Protein AF-A0A7Y2MMZ5-F1 (afdb_monomer)

Secondary structure (DSSP, 8-state):
---S-SSSS--TT-GGGSSGGGEETTEE-HHHHHHH-TTTS-----SSPPPEEEEEETT-SS-HHHHHHHHHHHHHHTT--EEEEEESS-SSHHHHHHHHHHHHHHHHHTT-

Solvent-accessible surface area (backbone atoms only — not comparable to full-atom values): 6930 Å² total; per-residue (Å²): 133,80,71,52,65,50,80,83,60,69,61,91,85,38,68,69,62,75,39,68,92,29,33,55,95,88,36,66,30,66,70,55,41,42,69,58,17,65,91,69,46,81,83,81,70,59,96,73,72,71,74,41,82,45,73,48,34,70,60,31,86,79,56,53,67,63,40,48,54,54,47,49,57,54,32,58,77,67,74,50,57,69,48,81,48,76,42,82,46,32,90,44,70,70,40,52,56,54,49,49,58,53,52,56,52,50,60,58,59,78,74,109

Sequence (112 aa):
LSPAAYEPVPPGISSSRKIDVFAKDSIFNDSIWNSFSYTNIPINAPEEIAHLLISTGIDDEYEIITVIDSLKLHLDKNNIDYNVTLVPGGHDWNVWREIFARDLTRAFEIRN

Foldseek 3Di:
DDFLLDPQHFDPPDPLQQDCQQDDPNGGDSVSSNCRYPVNDDPPADPPQQEEEAEFEPAAPRVVVVSVVVVVVVCVVVVHHYDYYYDHDYPDDVRVVVSVVVVVVVSVVVVD

pLDDT: mean 86.39, std 10.1, range [43.75, 95.81]

Mean predicted aligned error: 5.46 Å

Radius of gyration: 15.57 Å; Cα contacts (8 Å, |Δi|>4): 120; chains: 1; bounding box: 37×24×42 Å

Structure (mmCIF, N/CA/C/O backbone):
data_AF-A0A7Y2MMZ5-F1
#
_entry.id   AF-A0A7Y2MMZ5-F1
#
loop_
_atom_site.group_PDB
_atom_site.id
_atom_site.type_symbol
_atom_site.label_atom_id
_atom_site.label_alt_id
_atom_site.label_comp_id
_atom_site.label_asym_id
_atom_site.label_entity_id
_atom_site.label_seq_id
_atom_site.pdbx_PDB_ins_code
_atom_site.Cartn_x
_atom_site.Cartn_y
_atom_site.Cartn_z
_atom_site.occupancy
_atom_site.B_iso_or_equiv
_atom_site.auth_seq_id
_atom_site.auth_comp_id
_atom_site.auth_asym_id
_atom_site.auth_atom_id
_atom_site.pdbx_PDB_model_num
ATOM 1 N N . LEU A 1 1 ? 2.020 -9.987 -5.802 1.00 43.75 1 LEU A N 1
ATOM 2 C CA . LEU A 1 1 ? 1.704 -9.117 -6.957 1.00 43.75 1 LEU A CA 1
ATOM 3 C C . LEU A 1 1 ? 1.202 -7.812 -6.382 1.00 43.75 1 LEU A C 1
ATOM 5 O O . LEU A 1 1 ? 0.189 -7.845 -5.698 1.00 43.75 1 LEU A O 1
ATOM 9 N N . SER A 1 2 ? 1.951 -6.723 -6.551 1.00 52.81 2 SER A N 1
ATOM 10 C CA . SER A 1 2 ? 1.466 -5.418 -6.103 1.00 52.81 2 SER A CA 1
ATOM 11 C C . SER A 1 2 ? 0.444 -4.928 -7.133 1.00 52.81 2 SER A C 1
ATOM 13 O O . SER A 1 2 ? 0.762 -4.986 -8.328 1.00 52.81 2 SER A O 1
ATOM 15 N N . PRO A 1 3 ? -0.770 -4.507 -6.736 1.00 65.38 3 PRO A N 1
ATOM 16 C CA . PRO A 1 3 ? -1.665 -3.802 -7.649 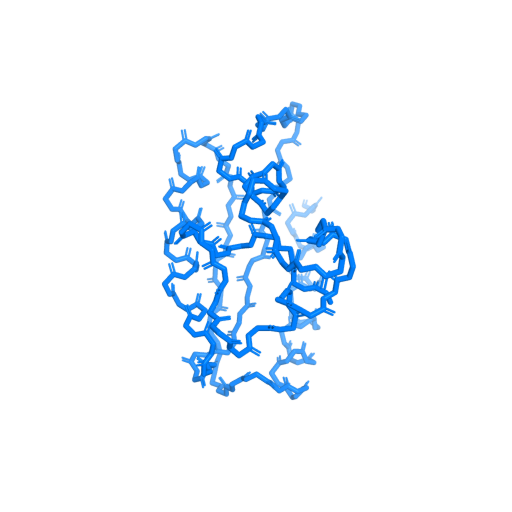1.00 65.38 3 PRO A CA 1
ATOM 17 C C . PRO A 1 3 ? -0.962 -2.559 -8.216 1.00 65.38 3 PRO A C 1
ATOM 19 O O . PRO A 1 3 ? 0.098 -2.156 -7.726 1.00 65.38 3 PRO A O 1
ATOM 22 N N . ALA A 1 4 ? -1.527 -1.956 -9.264 1.00 77.00 4 ALA A N 1
ATOM 23 C CA . ALA A 1 4 ? -0.990 -0.725 -9.834 1.00 77.00 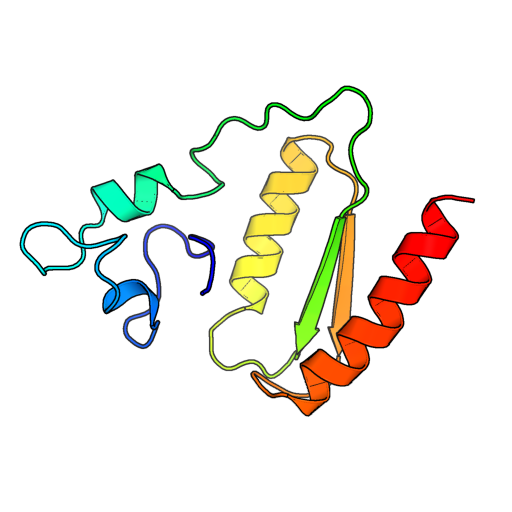4 ALA A CA 1
ATOM 24 C C . ALA A 1 4 ? -1.190 0.458 -8.868 1.00 77.00 4 ALA A C 1
ATOM 26 O O . ALA A 1 4 ? -2.114 1.250 -9.006 1.00 77.00 4 ALA A O 1
ATOM 27 N N . ALA A 1 5 ? -0.364 0.498 -7.820 1.00 80.00 5 ALA A N 1
ATOM 28 C CA . ALA A 1 5 ? -0.501 1.390 -6.674 1.00 80.00 5 ALA A CA 1
ATOM 29 C C . ALA A 1 5 ? 0.372 2.650 -6.788 1.00 80.00 5 ALA A C 1
ATOM 31 O O . ALA A 1 5 ? 0.105 3.651 -6.131 1.00 80.00 5 ALA A O 1
ATOM 32 N N . TYR A 1 6 ? 1.416 2.602 -7.616 1.00 86.62 6 TYR A N 1
ATOM 33 C CA . TYR A 1 6 ? 2.291 3.741 -7.883 1.00 86.62 6 TYR A CA 1
ATOM 34 C C . TYR A 1 6 ? 1.750 4.600 -9.027 1.00 86.62 6 TYR A C 1
ATOM 36 O O . TYR A 1 6 ? 1.284 4.074 -10.038 1.00 86.62 6 TYR A O 1
ATOM 44 N N . GLU A 1 7 ? 1.907 5.913 -8.906 1.00 84.94 7 GLU A N 1
ATOM 45 C CA . GLU A 1 7 ? 1.465 6.891 -9.898 1.00 84.94 7 GLU A CA 1
ATOM 46 C C . GLU A 1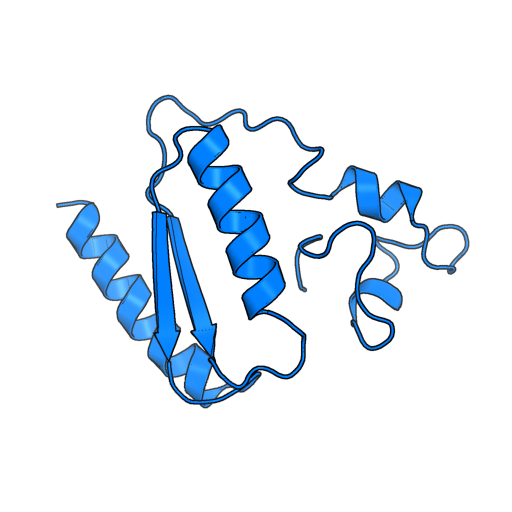 7 ? 2.633 7.844 -10.236 1.00 84.94 7 GLU A C 1
ATOM 48 O O . GLU A 1 7 ? 3.294 8.328 -9.315 1.00 84.94 7 GLU A O 1
ATOM 53 N N . PRO A 1 8 ? 2.927 8.126 -11.523 1.00 86.69 8 PRO A N 1
ATOM 54 C CA . PRO A 1 8 ? 2.274 7.578 -12.715 1.00 86.69 8 PRO A CA 1
ATOM 55 C C . PRO A 1 8 ? 2.766 6.179 -13.111 1.00 86.69 8 PRO A C 1
ATOM 57 O O . PRO A 1 8 ? 2.097 5.484 -13.858 1.00 86.69 8 PRO A O 1
ATOM 60 N N . VAL A 1 9 ? 3.933 5.741 -12.633 1.00 89.62 9 VAL A N 1
ATOM 61 C CA . VAL A 1 9 ? 4.527 4.431 -12.959 1.00 89.62 9 VAL A CA 1
ATOM 62 C C . VAL A 1 9 ? 5.268 3.874 -11.740 1.00 89.62 9 VAL A C 1
ATOM 64 O O . VAL A 1 9 ? 5.706 4.652 -10.892 1.00 89.62 9 VAL A O 1
ATOM 67 N N . PRO A 1 10 ? 5.461 2.546 -11.623 1.00 88.81 10 PRO A N 1
ATOM 68 C CA . PRO A 1 10 ? 6.134 1.960 -10.467 1.00 88.81 10 PRO A CA 1
ATOM 69 C C . PRO A 1 10 ? 7.634 2.286 -10.450 1.00 88.81 10 PRO A C 1
ATOM 71 O O . PRO A 1 10 ? 8.213 2.550 -11.504 1.00 88.81 10 PRO A O 1
ATOM 74 N N . PRO A 1 11 ? 8.328 2.218 -9.303 1.00 87.12 11 PRO A N 1
ATOM 75 C CA . PRO A 1 11 ? 9.771 2.446 -9.247 1.00 87.12 11 PRO A CA 1
ATOM 76 C C . PRO A 1 11 ? 10.541 1.407 -10.075 1.00 87.12 11 PRO A C 1
ATOM 78 O O . PRO A 1 11 ? 10.047 0.309 -10.343 1.00 87.12 11 PRO A O 1
ATOM 81 N N . GLY A 1 12 ? 11.767 1.742 -10.494 1.00 87.25 12 GLY A N 1
ATOM 82 C CA . GLY A 1 12 ? 12.606 0.897 -11.364 1.00 87.25 12 GLY A CA 1
ATOM 83 C C . GLY A 1 12 ? 12.833 -0.526 -10.835 1.00 87.25 12 GLY A C 1
ATOM 84 O O . GLY A 1 12 ? 12.892 -1.484 -11.603 1.00 87.25 12 GLY A O 1
ATOM 85 N N . ILE A 1 13 ? 12.902 -0.662 -9.511 1.00 85.44 13 ILE A N 1
ATOM 86 C CA . ILE A 1 13 ? 13.121 -1.929 -8.802 1.00 85.44 13 ILE A CA 1
ATOM 87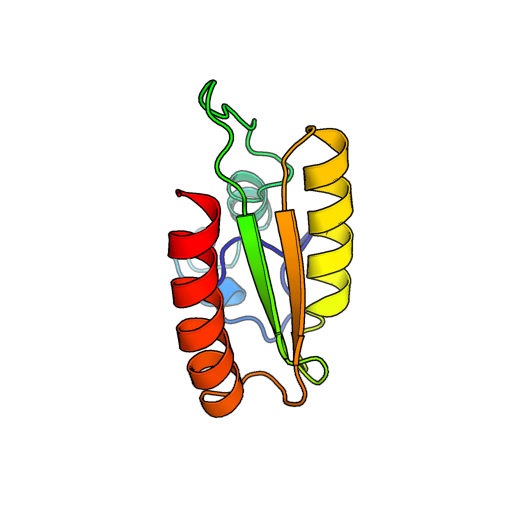 C C . ILE A 1 13 ? 11.856 -2.791 -8.671 1.00 85.44 13 ILE A C 1
ATOM 89 O O . ILE A 1 13 ? 11.953 -3.966 -8.321 1.00 85.44 13 ILE A O 1
ATOM 93 N N . SER A 1 14 ? 10.677 -2.239 -8.970 1.00 85.75 14 SER A N 1
ATOM 94 C CA . SER A 1 14 ? 9.401 -2.927 -8.787 1.00 85.75 14 SER A CA 1
ATOM 95 C C . SER A 1 14 ? 9.294 -4.183 -9.651 1.00 85.75 14 SER A C 1
ATOM 97 O O . SER A 1 14 ? 9.580 -4.169 -10.852 1.00 85.75 14 SER A O 1
ATOM 99 N N . SER A 1 15 ? 8.791 -5.267 -9.055 1.00 87.00 15 SER A N 1
ATOM 100 C CA . SER A 1 15 ?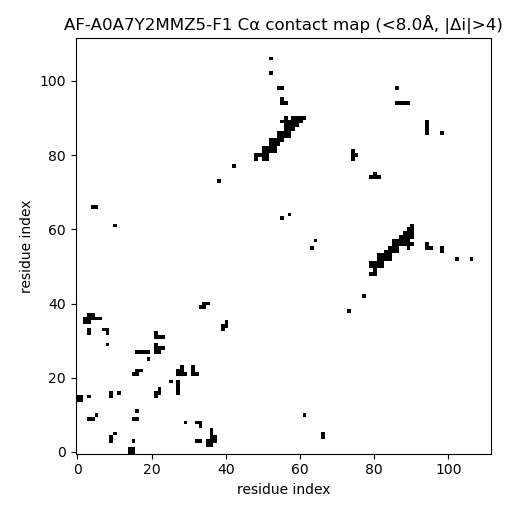 8.460 -6.494 -9.788 1.00 87.00 15 SER A CA 1
ATOM 101 C C . SER A 1 15 ? 7.413 -6.254 -10.879 1.00 87.00 15 SER A C 1
ATOM 103 O O . SER A 1 15 ? 7.461 -6.917 -11.914 1.00 87.00 15 SER A O 1
ATOM 105 N N . SER A 1 16 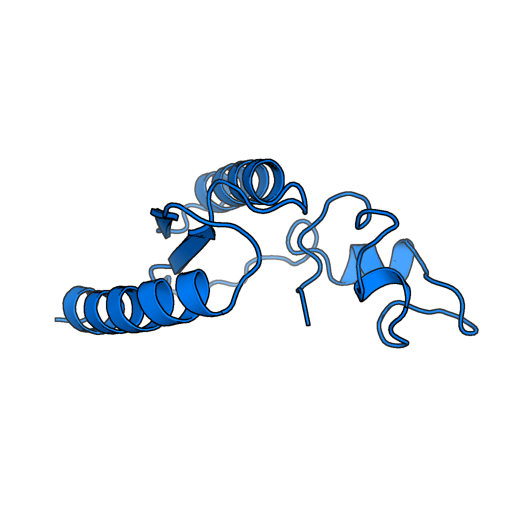? 6.546 -5.247 -10.723 1.00 89.06 16 SER A N 1
ATOM 106 C CA . SER A 1 16 ? 5.550 -4.871 -11.729 1.00 89.06 16 SER A CA 1
ATOM 107 C C . SER A 1 16 ? 6.166 -4.445 -13.066 1.00 89.06 16 SER A C 1
ATOM 109 O O . SER A 1 16 ? 5.518 -4.568 -14.099 1.00 89.06 16 SER A O 1
ATOM 111 N N . ARG A 1 17 ? 7.436 -4.011 -13.087 1.00 90.44 17 ARG A N 1
ATOM 112 C CA . ARG A 1 17 ? 8.154 -3.690 -14.333 1.00 90.44 17 ARG A CA 1
ATOM 113 C C . ARG A 1 17 ? 8.604 -4.914 -15.132 1.00 90.44 17 ARG A C 1
ATOM 115 O O . ARG A 1 17 ? 9.076 -4.756 -16.252 1.00 90.44 17 ARG A O 1
ATOM 122 N N . LYS A 1 18 ? 8.509 -6.114 -14.551 1.00 90.31 18 LYS A N 1
ATOM 123 C CA . LYS A 1 18 ? 9.057 -7.364 -15.105 1.00 90.31 18 LYS A CA 1
ATOM 124 C C . LYS A 1 18 ? 7.990 -8.409 -15.430 1.00 90.31 18 LYS A C 1
ATOM 126 O O . LYS A 1 18 ? 8.340 -9.480 -15.908 1.00 90.31 18 LYS A O 1
ATOM 131 N N . ILE A 1 19 ? 6.723 -8.141 -15.119 1.00 89.12 19 ILE A N 1
ATOM 132 C CA . ILE A 1 19 ? 5.627 -9.094 -15.318 1.00 89.12 19 ILE A CA 1
ATOM 133 C C . ILE A 1 19 ? 4.860 -8.797 -16.605 1.00 89.12 19 ILE A C 1
ATOM 135 O O . ILE A 1 19 ? 4.578 -7.642 -16.922 1.00 89.12 19 ILE A O 1
ATOM 139 N N . ASP A 1 20 ? 4.464 -9.857 -17.306 1.00 91.56 20 ASP A N 1
ATOM 140 C CA . ASP A 1 20 ? 3.874 -9.749 -18.645 1.00 91.56 20 ASP A CA 1
ATOM 141 C C . ASP A 1 20 ? 2.509 -9.051 -18.667 1.00 91.56 20 ASP A C 1
ATOM 143 O O . ASP A 1 20 ? 2.136 -8.464 -19.676 1.00 91.56 20 ASP A O 1
ATOM 147 N N . VAL A 1 21 ? 1.773 -9.049 -17.548 1.00 90.31 21 VAL A N 1
ATOM 148 C CA . VAL A 1 21 ? 0.458 -8.385 -17.457 1.00 90.31 21 VAL A CA 1
ATOM 149 C C . VAL A 1 21 ? 0.534 -6.872 -17.692 1.00 90.31 21 VAL A C 1
ATOM 151 O O . VAL A 1 21 ? -0.439 -6.278 -18.147 1.00 90.31 21 VAL A O 1
ATOM 154 N N . PHE A 1 22 ? 1.687 -6.251 -17.423 1.00 92.38 22 PHE A N 1
ATOM 155 C CA . PHE A 1 22 ? 1.928 -4.826 -17.673 1.00 92.38 22 PHE A CA 1
ATOM 156 C C . PHE A 1 22 ? 2.848 -4.586 -18.876 1.00 92.38 22 PHE A C 1
ATOM 158 O O . PHE A 1 22 ? 3.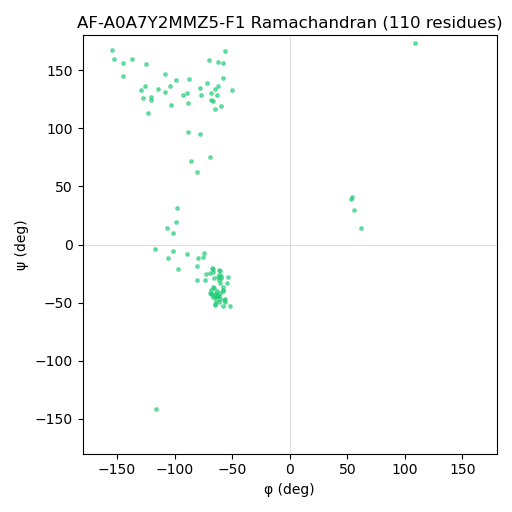360 -3.480 -19.050 1.00 92.38 22 PHE A O 1
ATOM 165 N N . ALA A 1 23 ? 3.081 -5.608 -19.702 1.00 93.44 23 ALA A N 1
ATOM 166 C CA . ALA A 1 23 ? 3.970 -5.530 -20.848 1.00 93.44 23 ALA A CA 1
ATOM 167 C C . ALA A 1 23 ? 3.198 -5.530 -22.174 1.00 93.44 23 ALA A C 1
ATOM 169 O O . ALA A 1 23 ? 2.173 -6.189 -22.337 1.00 93.44 23 ALA A O 1
ATOM 170 N N . LYS A 1 24 ? 3.741 -4.813 -23.157 1.00 95.81 24 LYS A N 1
ATOM 171 C CA . LYS A 1 24 ? 3.385 -4.922 -24.570 1.00 95.81 24 LYS A CA 1
ATOM 172 C C . LYS A 1 24 ? 4.646 -5.312 -25.325 1.00 95.81 24 LYS A C 1
ATOM 174 O O . LYS A 1 24 ? 5.675 -4.667 -25.153 1.00 95.81 24 LYS A O 1
ATOM 179 N N . ASP A 1 25 ? 4.574 -6.379 -26.114 1.00 94.00 25 ASP A N 1
ATOM 180 C CA . ASP A 1 25 ? 5.734 -6.919 -26.836 1.00 94.00 25 ASP A CA 1
ATOM 181 C C . ASP A 1 25 ? 6.925 -7.212 -25.894 1.00 94.00 25 ASP A C 1
ATOM 183 O O . ASP A 1 25 ? 8.076 -6.908 -26.196 1.00 94.00 25 ASP A O 1
ATOM 187 N N . SER A 1 26 ? 6.623 -7.766 -24.709 1.00 91.12 26 SER A N 1
ATOM 188 C CA . SER A 1 26 ? 7.583 -8.072 -23.629 1.00 91.12 26 SER A CA 1
ATOM 189 C C . SER A 1 26 ? 8.329 -6.865 -23.041 1.00 91.12 26 SER A C 1
ATOM 191 O O . SER A 1 26 ? 9.299 -7.033 -22.302 1.00 91.12 26 SER A O 1
ATOM 193 N N . ILE A 1 27 ? 7.868 -5.643 -23.317 1.00 93.25 27 ILE A N 1
ATOM 194 C CA . ILE A 1 27 ? 8.398 -4.402 -22.748 1.00 93.25 27 ILE A CA 1
ATOM 195 C C . ILE A 1 27 ? 7.320 -3.775 -21.866 1.00 93.25 27 ILE A C 1
ATOM 197 O O . ILE A 1 27 ? 6.165 -3.674 -22.279 1.00 93.25 27 ILE A O 1
ATOM 201 N N . PHE A 1 28 ? 7.685 -3.342 -20.654 1.00 94.44 28 PHE A N 1
ATOM 202 C CA . PHE A 1 28 ? 6.768 -2.625 -19.763 1.00 94.44 28 PHE A CA 1
ATOM 203 C C . PHE A 1 28 ? 6.090 -1.462 -20.498 1.00 94.44 28 PHE A C 1
ATOM 205 O O . PHE A 1 28 ? 6.752 -0.684 -21.187 1.00 94.44 28 PHE A O 1
ATOM 212 N N . ASN A 1 29 ? 4.772 -1.353 -20.354 1.00 94.75 29 ASN A N 1
ATOM 213 C CA . ASN A 1 29 ? 3.972 -0.377 -21.071 1.00 94.75 29 ASN A CA 1
ATOM 214 C C . ASN A 1 29 ? 3.189 0.516 -20.102 1.00 94.75 29 ASN A C 1
ATOM 216 O O . ASN A 1 29 ? 2.239 0.072 -19.457 1.00 94.75 29 ASN A O 1
ATOM 220 N N . ASP A 1 30 ? 3.551 1.798 -20.073 1.00 93.69 30 ASP A N 1
ATOM 221 C CA . ASP A 1 30 ? 2.942 2.810 -19.205 1.00 93.69 30 ASP A CA 1
ATOM 222 C C . ASP A 1 30 ? 1.427 2.939 -19.425 1.00 93.69 30 ASP A C 1
ATOM 224 O O . ASP A 1 30 ? 0.671 3.113 -18.475 1.00 93.69 30 ASP A O 1
ATOM 228 N N . SER A 1 31 ? 0.948 2.815 -20.668 1.00 93.00 31 SER A N 1
ATOM 229 C CA . SER A 1 31 ? -0.489 2.897 -20.955 1.00 93.00 31 SER A CA 1
ATOM 230 C C . SER A 1 31 ? -1.258 1.704 -20.386 1.00 93.00 31 SER A C 1
ATOM 232 O O . SER A 1 31 ? -2.351 1.891 -19.854 1.00 93.00 31 SER A O 1
ATOM 234 N N . ILE A 1 32 ? -0.687 0.495 -20.457 1.00 92.62 32 ILE A N 1
ATOM 235 C CA . ILE A 1 32 ? -1.270 -0.690 -19.819 1.00 92.62 32 ILE A CA 1
ATOM 236 C C . ILE A 1 32 ? -1.274 -0.495 -18.303 1.00 92.62 32 ILE A C 1
ATOM 238 O O . ILE A 1 32 ? -2.330 -0.643 -17.695 1.00 92.62 32 ILE A O 1
ATOM 242 N N . TRP A 1 33 ? -0.154 -0.085 -17.698 1.00 92.56 33 TRP A N 1
ATOM 243 C CA . TRP A 1 33 ? -0.091 0.226 -16.264 1.00 92.56 33 TRP A CA 1
ATOM 244 C C . TRP A 1 33 ? -1.190 1.202 -15.832 1.00 92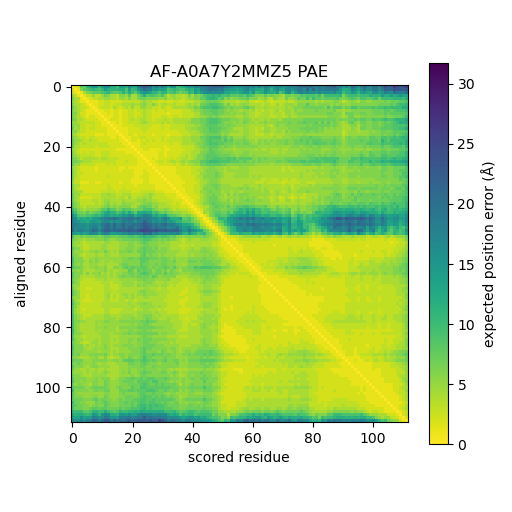.56 33 TRP A C 1
ATOM 246 O O . TRP A 1 33 ? -1.983 0.892 -14.942 1.00 92.56 33 TRP A O 1
ATOM 256 N N . ASN A 1 34 ? -1.295 2.337 -16.523 1.00 90.06 34 ASN A N 1
ATOM 257 C CA . ASN A 1 34 ? -2.265 3.381 -16.209 1.00 90.06 34 ASN A CA 1
ATOM 258 C C . ASN A 1 34 ? -3.711 2.892 -16.310 1.00 90.06 34 ASN A C 1
ATOM 260 O O . ASN A 1 34 ? -4.546 3.326 -15.520 1.00 90.06 34 ASN A O 1
ATOM 264 N N . SER A 1 35 ? -4.012 1.964 -17.224 1.00 89.25 35 SER A N 1
ATOM 265 C CA . SER A 1 35 ? -5.358 1.388 -17.345 1.00 89.25 35 SER A CA 1
ATOM 266 C C . SER A 1 35 ? -5.780 0.540 -16.138 1.00 89.25 35 SER A C 1
ATOM 268 O O . SER A 1 35 ? -6.974 0.366 -15.909 1.00 89.25 35 SER A O 1
ATOM 270 N N . PHE A 1 36 ? -4.815 0.051 -15.351 1.00 87.50 36 PHE A N 1
ATOM 271 C CA . PHE A 1 36 ? -5.050 -0.697 -14.114 1.00 87.50 36 PHE A CA 1
ATOM 272 C C . PHE A 1 36 ? -4.867 0.148 -12.846 1.00 87.50 36 PHE A C 1
ATOM 274 O O . PHE A 1 36 ? -5.117 -0.362 -11.752 1.00 87.50 36 PHE A O 1
ATOM 281 N N . SER A 1 37 ? -4.422 1.405 -12.963 1.00 85.75 37 SER A N 1
ATOM 282 C CA . SER A 1 37 ? -4.239 2.286 -11.807 1.00 85.75 37 SER A CA 1
ATOM 283 C C . SER A 1 37 ? -5.583 2.584 -11.148 1.00 85.75 37 SER A C 1
ATOM 285 O O . SER A 1 37 ? -6.555 2.941 -11.819 1.00 85.75 37 SER A O 1
ATOM 287 N N . TYR A 1 38 ? -5.637 2.479 -9.820 1.00 81.62 38 TYR A N 1
ATOM 288 C CA . TYR A 1 38 ? -6.852 2.762 -9.047 1.00 81.62 38 TYR A CA 1
ATOM 289 C C . TYR A 1 38 ? -7.328 4.214 -9.211 1.00 81.62 38 TYR A C 1
ATOM 291 O O . TYR A 1 38 ? -8.507 4.499 -9.036 1.00 81.62 38 TYR A O 1
ATOM 299 N N . THR A 1 39 ? -6.439 5.129 -9.605 1.00 83.31 39 THR A N 1
ATOM 300 C CA . THR A 1 39 ? -6.771 6.529 -9.895 1.00 83.31 39 THR A CA 1
ATOM 301 C C . THR A 1 39 ? -7.624 6.688 -11.158 1.00 83.31 39 THR A C 1
ATOM 303 O O . THR A 1 39 ? -8.370 7.661 -11.264 1.00 83.31 39 THR A O 1
ATOM 306 N N . ASN A 1 40 ? -7.550 5.727 -12.086 1.00 83.62 40 ASN A N 1
ATOM 307 C CA . ASN A 1 40 ? -8.242 5.740 -13.378 1.00 83.62 40 ASN A CA 1
ATOM 308 C C . ASN A 1 40 ? -9.440 4.783 -13.434 1.00 83.62 40 ASN A C 1
ATOM 310 O O . ASN A 1 40 ? -10.230 4.840 -14.379 1.00 83.62 40 ASN A O 1
ATOM 314 N N . ILE A 1 41 ? -9.585 3.901 -12.444 1.00 79.00 41 ILE A N 1
ATOM 315 C CA . ILE A 1 41 ? -10.710 2.971 -12.360 1.00 79.00 41 ILE A CA 1
ATOM 316 C C . ILE A 1 41 ? -11.851 3.668 -11.604 1.00 79.00 41 ILE A C 1
ATOM 318 O O . ILE A 1 41 ? -11.661 4.075 -10.457 1.00 79.00 41 ILE A O 1
ATOM 322 N N . PRO A 1 42 ? -13.048 3.818 -12.203 1.00 76.50 42 PRO A N 1
ATOM 323 C CA . PRO A 1 42 ? -14.185 4.392 -11.499 1.00 76.50 42 PRO A CA 1
ATOM 324 C C . PRO A 1 42 ? -14.567 3.497 -10.322 1.00 76.50 42 PRO A C 1
ATOM 326 O O . PRO A 1 42 ? -14.775 2.290 -10.477 1.00 76.50 42 PRO A O 1
ATOM 329 N N . ILE A 1 43 ? -14.685 4.097 -9.141 1.00 74.00 43 ILE A N 1
ATOM 330 C CA . ILE A 1 43 ? -15.124 3.382 -7.950 1.00 74.00 43 ILE A CA 1
ATOM 331 C C . ILE A 1 43 ? -16.641 3.212 -8.028 1.00 74.00 43 ILE A C 1
ATOM 333 O O . ILE A 1 43 ? -17.408 4.085 -7.635 1.00 74.00 43 ILE A O 1
ATOM 337 N N . ASN A 1 44 ? -17.076 2.061 -8.534 1.00 69.44 44 ASN A N 1
ATOM 338 C CA . ASN A 1 44 ? -18.453 1.603 -8.389 1.00 69.44 44 ASN A CA 1
ATOM 339 C C . ASN A 1 44 ? -18.569 0.869 -7.047 1.00 69.44 44 ASN A C 1
ATOM 341 O O . ASN A 1 44 ? -18.609 -0.362 -7.012 1.00 69.44 44 ASN A O 1
ATOM 345 N N . ALA A 1 45 ? -18.526 1.611 -5.938 1.00 59.88 45 ALA A N 1
ATOM 346 C CA . ALA A 1 45 ? -18.729 1.012 -4.625 1.00 59.88 45 ALA A CA 1
ATOM 347 C C . ALA A 1 45 ? -20.196 0.549 -4.503 1.00 59.88 45 ALA A C 1
ATOM 349 O O . ALA A 1 45 ? -21.098 1.326 -4.831 1.00 59.88 45 ALA A O 1
ATOM 350 N N . PRO A 1 46 ? -20.467 -0.697 -4.073 1.00 62.06 46 PRO A N 1
ATOM 351 C CA . PRO A 1 46 ? -21.816 -1.089 -3.671 1.00 62.06 46 PRO A CA 1
ATOM 352 C C . PRO A 1 46 ? -22.317 -0.187 -2.525 1.00 62.06 46 PRO A C 1
ATOM 354 O O . PRO A 1 46 ? -21.509 0.396 -1.807 1.00 62.06 46 PRO A O 1
ATOM 357 N N . GLU A 1 47 ? -23.642 -0.068 -2.354 1.00 58.94 47 GLU A N 1
ATOM 358 C CA . GLU A 1 47 ? -24.266 0.817 -1.342 1.00 58.94 47 GLU A CA 1
ATOM 359 C C . GLU A 1 47 ? -23.748 0.577 0.090 1.00 58.94 47 GLU A C 1
ATOM 361 O O . GLU A 1 47 ? -23.688 1.511 0.886 1.00 58.94 47 GLU A O 1
ATOM 366 N N . GLU A 1 48 ? -23.306 -0.643 0.404 1.00 63.78 48 GLU A N 1
ATOM 367 C CA . GLU A 1 48 ? -22.486 -0.919 1.584 1.00 63.78 48 GLU A CA 1
ATOM 368 C C . GLU A 1 48 ? -21.003 -0.736 1.241 1.00 63.78 48 GLU A C 1
ATOM 370 O O . GLU A 1 48 ? -20.343 -1.635 0.711 1.00 63.78 48 GLU A O 1
ATOM 375 N N . ILE A 1 49 ? -20.462 0.442 1.556 1.00 62.41 49 ILE A N 1
ATOM 376 C CA . ILE A 1 49 ? -19.021 0.678 1.472 1.00 62.41 49 ILE A CA 1
ATOM 377 C C . ILE A 1 49 ? -18.333 -0.224 2.503 1.00 62.41 49 ILE A C 1
ATOM 379 O O . ILE A 1 49 ? -18.538 -0.090 3.709 1.00 62.41 49 ILE A O 1
ATOM 383 N N . ALA A 1 50 ? -17.502 -1.150 2.025 1.00 69.38 50 ALA A N 1
ATOM 384 C CA . ALA A 1 50 ? -16.657 -1.959 2.888 1.00 69.38 50 ALA A CA 1
ATOM 385 C C . ALA A 1 50 ? -15.604 -1.066 3.558 1.00 69.38 50 ALA A C 1
ATOM 387 O O . ALA A 1 50 ? -14.819 -0.415 2.871 1.00 69.38 50 ALA A O 1
ATOM 388 N N . HIS A 1 51 ? -15.567 -1.070 4.889 1.00 84.38 51 HIS A N 1
ATOM 389 C CA . HIS A 1 51 ? -14.506 -0.428 5.657 1.00 84.38 51 HIS A CA 1
ATOM 390 C C . HIS A 1 51 ? -13.143 -1.045 5.299 1.00 84.38 51 HIS A C 1
ATOM 392 O O . HIS A 1 51 ? -12.938 -2.251 5.486 1.00 84.38 51 HIS A O 1
ATOM 398 N N . LEU A 1 52 ? -12.211 -0.243 4.774 1.00 88.81 52 LEU A N 1
ATOM 399 C CA . LEU A 1 52 ? -10.896 -0.722 4.340 1.00 88.81 52 LEU A CA 1
ATOM 400 C C . LEU A 1 52 ? -9.871 -0.676 5.479 1.00 88.81 52 LEU A C 1
ATOM 402 O O . LEU A 1 52 ? -9.657 0.357 6.102 1.00 88.81 52 LEU A O 1
ATOM 406 N N . LEU A 1 53 ? -9.161 -1.780 5.702 1.00 92.12 53 LEU A N 1
ATOM 407 C CA . LEU A 1 53 ? -7.995 -1.817 6.588 1.00 92.12 53 LEU A CA 1
ATOM 408 C C . LEU A 1 53 ? -6.722 -1.827 5.736 1.00 92.12 53 LEU A C 1
ATOM 410 O O . LEU A 1 53 ? -6.529 -2.726 4.918 1.00 92.12 53 LEU A O 1
ATOM 414 N N . ILE A 1 54 ? -5.867 -0.822 5.915 1.00 92.56 54 ILE A N 1
ATOM 415 C CA . ILE A 1 54 ? -4.621 -0.631 5.165 1.00 92.56 54 ILE A CA 1
ATOM 416 C C . ILE A 1 54 ? -3.464 -0.637 6.158 1.00 92.56 54 ILE A C 1
ATOM 418 O O . ILE A 1 54 ? -3.431 0.168 7.087 1.00 92.56 54 ILE A O 1
ATOM 422 N N . SER A 1 55 ? -2.480 -1.507 5.953 1.00 93.62 55 SER A N 1
ATOM 423 C CA . SER A 1 55 ? -1.368 -1.635 6.891 1.00 93.62 55 SER A CA 1
ATOM 424 C C . SER A 1 55 ? -0.049 -1.942 6.200 1.00 93.62 55 SER A C 1
ATOM 426 O O . SER A 1 55 ? -0.014 -2.681 5.219 1.00 93.62 55 SER A O 1
ATOM 428 N N . THR A 1 56 ? 1.044 -1.395 6.736 1.00 92.38 56 THR A N 1
ATOM 429 C CA . THR A 1 56 ? 2.408 -1.632 6.237 1.00 92.38 56 THR A CA 1
ATOM 430 C C . THR A 1 56 ? 3.463 -1.441 7.330 1.00 92.38 56 THR A C 1
ATOM 432 O O . THR A 1 56 ? 3.178 -0.884 8.394 1.00 92.38 56 THR A O 1
ATOM 435 N N . GLY A 1 57 ? 4.691 -1.877 7.048 1.00 94.06 57 GLY A N 1
ATOM 436 C CA . GLY A 1 57 ? 5.884 -1.499 7.800 1.00 94.06 57 GLY A CA 1
ATOM 437 C C . GLY A 1 57 ? 6.290 -0.046 7.526 1.00 94.06 57 GLY A C 1
ATOM 438 O O . GLY A 1 57 ? 6.202 0.417 6.387 1.00 94.06 57 GLY A O 1
ATOM 439 N N . ILE A 1 58 ? 6.701 0.684 8.564 1.00 92.38 58 ILE A N 1
ATOM 440 C CA . ILE A 1 58 ? 7.126 2.091 8.470 1.00 92.38 58 ILE A CA 1
ATOM 441 C C . ILE A 1 58 ? 8.497 2.255 7.802 1.00 92.38 58 ILE A C 1
ATOM 443 O O . ILE A 1 58 ? 8.761 3.293 7.203 1.00 92.38 58 ILE A O 1
ATOM 447 N N . ASP A 1 59 ? 9.336 1.220 7.867 1.00 92.62 59 ASP A N 1
ATOM 448 C CA . ASP A 1 59 ? 10.698 1.198 7.327 1.00 92.62 59 ASP A CA 1
ATOM 449 C C . ASP A 1 59 ? 10.759 0.499 5.954 1.00 92.62 59 ASP A C 1
ATOM 451 O O . ASP A 1 59 ? 11.810 0.015 5.533 1.00 92.62 59 ASP A O 1
ATOM 455 N N . ASP A 1 60 ? 9.622 0.368 5.263 1.00 88.12 60 ASP A N 1
ATOM 456 C CA . ASP A 1 60 ? 9.558 -0.268 3.946 1.00 88.12 60 ASP A CA 1
ATOM 457 C C . ASP A 1 60 ? 10.284 0.597 2.896 1.00 88.12 60 ASP A C 1
ATOM 459 O O . ASP A 1 60 ? 9.991 1.779 2.698 1.00 88.12 60 ASP A O 1
ATOM 463 N N . GLU A 1 61 ? 11.256 -0.017 2.221 1.00 85.62 61 GLU A N 1
ATOM 464 C CA . GLU A 1 61 ? 12.176 0.634 1.283 1.00 85.62 61 GLU A CA 1
ATOM 465 C C . GLU A 1 61 ? 11.543 1.006 -0.071 1.00 85.62 61 GLU A C 1
ATOM 467 O O . GLU A 1 61 ? 12.174 1.688 -0.879 1.00 85.62 61 GLU A O 1
ATOM 472 N N . TYR A 1 62 ? 10.301 0.591 -0.340 1.00 85.25 62 TYR A N 1
ATOM 473 C CA . TYR A 1 62 ? 9.626 0.764 -1.631 1.00 85.25 62 TYR A CA 1
ATOM 474 C C . TYR A 1 62 ? 8.689 1.980 -1.678 1.00 85.25 62 TYR A C 1
ATOM 476 O O . TYR A 1 62 ? 7.679 1.953 -2.388 1.00 85.25 62 TYR A O 1
ATOM 484 N N . GLU A 1 63 ? 9.020 3.039 -0.930 1.00 84.69 63 GLU A N 1
ATOM 485 C CA . GLU A 1 63 ? 8.287 4.319 -0.880 1.00 84.69 63 GLU A CA 1
ATOM 486 C C . GLU A 1 63 ? 6.797 4.167 -0.518 1.00 84.69 63 GLU A C 1
ATOM 488 O O . GLU A 1 63 ? 5.941 4.963 -0.916 1.00 84.69 63 GLU A O 1
ATOM 493 N N . ILE A 1 64 ? 6.463 3.133 0.259 1.00 85.75 64 ILE A N 1
ATOM 494 C CA . ILE A 1 64 ? 5.069 2.768 0.527 1.00 85.75 64 ILE A CA 1
ATOM 495 C C . ILE A 1 64 ? 4.295 3.872 1.258 1.00 85.75 64 ILE A C 1
ATOM 497 O O . ILE A 1 64 ? 3.088 3.997 1.082 1.00 85.75 64 ILE A O 1
ATOM 501 N N . ILE A 1 65 ? 4.977 4.705 2.050 1.00 89.69 65 ILE A N 1
ATOM 502 C CA . ILE A 1 65 ? 4.344 5.799 2.796 1.00 89.69 65 ILE A CA 1
ATOM 503 C C . ILE A 1 65 ? 3.747 6.835 1.838 1.00 89.69 65 ILE A C 1
ATOM 505 O O . ILE A 1 65 ? 2.598 7.234 2.005 1.00 89.69 65 ILE A O 1
ATOM 509 N N . THR A 1 66 ? 4.469 7.198 0.777 1.00 89.06 66 THR A N 1
ATOM 510 C CA . THR A 1 66 ? 3.968 8.120 -0.253 1.00 89.06 66 THR A CA 1
ATOM 511 C C . THR A 1 66 ? 2.790 7.522 -1.023 1.00 89.06 66 THR A C 1
ATOM 513 O O . THR A 1 66 ? 1.828 8.226 -1.343 1.00 89.06 66 THR A O 1
ATOM 516 N N . VAL A 1 67 ? 2.831 6.211 -1.283 1.00 88.62 67 VAL A N 1
ATOM 517 C CA . VAL A 1 67 ? 1.711 5.479 -1.891 1.00 88.62 67 VAL A CA 1
ATOM 518 C C . VAL A 1 67 ? 0.485 5.509 -0.976 1.00 88.62 67 VAL A C 1
ATOM 520 O O . VAL A 1 67 ? -0.616 5.785 -1.447 1.00 88.62 67 VAL A O 1
ATOM 523 N N . ILE A 1 68 ? 0.666 5.289 0.328 1.00 90.88 68 ILE A N 1
ATOM 524 C CA . ILE A 1 68 ? -0.412 5.345 1.321 1.00 90.88 68 ILE A CA 1
ATOM 525 C C . ILE A 1 68 ? -1.013 6.742 1.406 1.00 90.88 68 ILE A C 1
ATOM 527 O O . ILE A 1 68 ? -2.234 6.862 1.418 1.00 90.88 68 ILE A O 1
ATOM 531 N N . ASP A 1 69 ? -0.204 7.798 1.432 1.00 92.31 69 ASP A N 1
ATOM 532 C CA . ASP A 1 69 ? -0.728 9.166 1.469 1.00 92.31 69 ASP A CA 1
ATOM 533 C C . ASP A 1 69 ? -1.527 9.507 0.208 1.00 92.31 69 ASP A C 1
ATOM 535 O O . ASP A 1 69 ? -2.610 10.087 0.300 1.00 92.31 69 ASP A O 1
ATOM 539 N N . SER A 1 70 ? -1.057 9.068 -0.961 1.00 90.25 70 SER A N 1
ATOM 540 C CA . SER A 1 70 ? -1.795 9.225 -2.221 1.00 90.25 70 SER A CA 1
ATOM 541 C C . SER A 1 70 ? -3.116 8.450 -2.205 1.00 90.25 70 SER A C 1
ATOM 543 O O . SER A 1 70 ? -4.155 8.976 -2.614 1.00 90.25 70 SER A O 1
ATOM 545 N N . LEU A 1 71 ? -3.099 7.225 -1.674 1.00 89.38 71 LEU A N 1
ATOM 546 C CA . LEU A 1 71 ? -4.288 6.393 -1.531 1.00 89.38 71 LEU A CA 1
ATOM 547 C C . LEU A 1 71 ? -5.295 7.018 -0.559 1.00 89.38 71 LEU A C 1
ATOM 549 O O . LEU A 1 71 ? -6.470 7.099 -0.893 1.00 89.38 71 LEU A O 1
ATOM 553 N N . LYS A 1 72 ? -4.855 7.524 0.598 1.00 91.81 72 LYS A N 1
ATOM 554 C CA . LYS A 1 72 ? -5.719 8.211 1.575 1.00 91.81 72 LYS A CA 1
ATOM 555 C C . LYS A 1 72 ? -6.458 9.386 0.941 1.00 91.81 72 LYS A C 1
ATOM 557 O O . LYS A 1 72 ? -7.679 9.441 1.017 1.00 91.81 72 LYS A O 1
ATOM 562 N N . LEU A 1 73 ? -5.741 10.253 0.221 1.00 92.00 73 LEU A N 1
ATOM 563 C CA . LEU A 1 73 ? -6.350 11.375 -0.505 1.00 92.00 73 LEU A CA 1
ATOM 564 C C . LEU A 1 73 ? -7.399 10.906 -1.522 1.00 92.00 73 LEU A C 1
ATOM 566 O O . LEU A 1 73 ? -8.441 11.543 -1.693 1.00 92.00 73 LEU A O 1
ATOM 570 N N . HIS A 1 74 ? -7.131 9.793 -2.207 1.00 88.06 74 HIS A N 1
ATOM 571 C CA . HIS A 1 74 ? -8.075 9.199 -3.144 1.00 88.06 74 HIS A CA 1
ATOM 572 C C . HIS A 1 74 ? -9.318 8.637 -2.438 1.00 88.06 74 HIS A C 1
ATOM 574 O O . HIS A 1 74 ? -10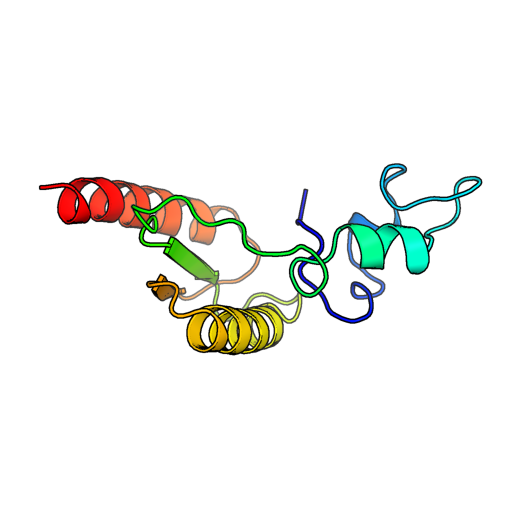.431 8.857 -2.916 1.00 88.06 74 HIS A O 1
ATOM 580 N N . LEU A 1 75 ? -9.160 7.949 -1.307 1.00 88.69 75 LEU A N 1
ATOM 581 C CA . LEU A 1 75 ? -10.271 7.399 -0.526 1.00 88.69 75 LEU A CA 1
ATOM 582 C C . LEU A 1 75 ? -11.134 8.509 0.091 1.00 88.69 75 LEU A C 1
ATOM 584 O O . LEU A 1 75 ? -12.355 8.478 -0.068 1.00 88.69 75 LEU A O 1
ATOM 588 N N . ASP A 1 76 ? -10.506 9.535 0.677 1.00 90.62 76 ASP A N 1
ATOM 589 C CA . ASP A 1 76 ? -11.180 10.712 1.241 1.00 90.62 76 ASP A CA 1
ATOM 590 C C . ASP A 1 76 ? -12.049 11.407 0.182 1.00 90.62 76 ASP A C 1
ATOM 592 O O . ASP A 1 76 ? -13.224 11.693 0.408 1.00 90.62 76 ASP A O 1
ATOM 596 N N . LYS A 1 77 ? -11.498 11.628 -1.021 1.00 89.75 77 LYS A N 1
ATOM 597 C CA . LYS A 1 77 ? -12.215 12.260 -2.141 1.00 89.75 77 LYS A CA 1
ATOM 598 C C . LYS A 1 77 ? -13.470 11.487 -2.559 1.00 89.75 77 LYS A C 1
ATOM 600 O O . LYS A 1 77 ? -14.406 12.089 -3.085 1.00 89.75 77 LYS A O 1
ATOM 605 N N . ASN A 1 78 ? -13.477 10.173 -2.360 1.00 85.56 78 ASN A N 1
ATOM 606 C CA . ASN A 1 78 ? -14.578 9.293 -2.739 1.00 85.56 78 ASN A CA 1
ATOM 607 C C . ASN A 1 78 ? -15.470 8.902 -1.547 1.00 85.56 78 ASN A C 1
ATOM 609 O O . ASN A 1 78 ? -16.340 8.052 -1.713 1.00 85.56 78 ASN A O 1
ATOM 613 N N . ASN A 1 79 ? -15.293 9.528 -0.374 1.00 86.19 79 ASN A N 1
ATOM 614 C CA . ASN A 1 79 ? -16.025 9.218 0.861 1.00 86.19 79 ASN A CA 1
ATOM 615 C C . ASN A 1 79 ? -15.968 7.725 1.240 1.00 86.19 79 ASN A C 1
ATOM 617 O O . ASN A 1 79 ? -16.966 7.149 1.674 1.00 86.19 79 ASN A O 1
ATOM 621 N N . ILE A 1 80 ? -14.811 7.089 1.045 1.00 86.25 80 ILE A N 1
ATOM 622 C CA . ILE A 1 80 ? -14.593 5.691 1.423 1.00 86.25 80 ILE A CA 1
ATOM 623 C C . ILE A 1 80 ? -14.001 5.657 2.823 1.00 86.25 80 ILE A C 1
ATOM 625 O O . ILE A 1 80 ? -13.000 6.317 3.080 1.00 86.25 80 ILE A O 1
ATOM 629 N N . ASP A 1 81 ? -14.605 4.871 3.710 1.00 89.19 81 ASP A N 1
ATOM 630 C CA . ASP A 1 81 ? -14.123 4.700 5.077 1.00 89.19 81 ASP A CA 1
ATOM 631 C C . ASP A 1 81 ? -12.926 3.737 5.134 1.00 89.19 81 ASP A C 1
ATOM 633 O O . ASP A 1 81 ? -12.923 2.673 4.500 1.00 89.19 81 ASP A O 1
ATOM 637 N N . TYR A 1 82 ? -11.894 4.116 5.887 1.00 91.44 82 TYR A N 1
ATOM 638 C CA . TYR A 1 82 ? -10.667 3.340 6.013 1.00 91.44 82 TYR A CA 1
ATOM 639 C C . TYR A 1 82 ? -9.940 3.574 7.341 1.00 91.44 82 TYR A C 1
ATOM 641 O O . TYR A 1 82 ? -10.068 4.610 7.988 1.00 91.44 82 TYR A O 1
ATOM 649 N N . ASN A 1 83 ? -9.077 2.626 7.701 1.00 93.38 83 ASN A N 1
ATOM 650 C CA . ASN A 1 83 ? -8.080 2.769 8.755 1.00 93.38 83 ASN A CA 1
ATOM 651 C C . ASN A 1 83 ? -6.685 2.443 8.224 1.00 93.38 83 ASN A C 1
ATOM 653 O O . ASN A 1 83 ? -6.487 1.431 7.551 1.00 93.38 83 ASN A O 1
ATOM 657 N N . VAL A 1 84 ? -5.704 3.273 8.588 1.00 94.38 84 VAL A N 1
ATOM 658 C CA . VAL A 1 84 ? -4.289 3.041 8.275 1.00 94.38 84 VAL A CA 1
ATOM 659 C C . VAL A 1 84 ? -3.536 2.662 9.539 1.00 94.38 84 VAL A C 1
ATOM 661 O O . VAL A 1 84 ? -3.631 3.360 10.547 1.00 94.38 84 VAL A O 1
ATOM 664 N N . THR A 1 85 ? -2.750 1.588 9.494 1.00 93.62 85 THR A N 1
ATOM 665 C CA . THR A 1 85 ? -1.830 1.248 10.583 1.00 93.62 85 THR A CA 1
ATOM 666 C C . THR A 1 85 ? -0.407 1.021 10.089 1.00 93.62 85 THR A C 1
ATOM 668 O O . THR A 1 85 ? -0.149 0.179 9.234 1.00 93.62 85 THR A O 1
ATOM 671 N N . LEU A 1 86 ? 0.537 1.739 10.693 1.00 93.06 86 LEU A N 1
ATOM 672 C CA . LEU A 1 86 ? 1.968 1.575 10.455 1.00 93.06 86 LEU A CA 1
ATOM 673 C C . LEU A 1 86 ? 2.588 0.825 11.635 1.00 93.06 86 LEU A C 1
ATOM 675 O O . LEU A 1 86 ? 2.269 1.125 12.787 1.00 93.06 86 LEU A O 1
ATOM 679 N N . VAL A 1 87 ? 3.454 -0.146 11.361 1.00 93.69 87 VAL A N 1
ATOM 680 C CA . VAL A 1 87 ? 4.190 -0.900 12.392 1.00 93.69 87 VAL A CA 1
ATOM 681 C C . VAL A 1 87 ? 5.699 -0.828 12.141 1.00 93.69 87 VAL A C 1
ATOM 683 O O . VAL A 1 87 ? 6.098 -0.602 11.001 1.00 93.69 87 VAL A O 1
ATOM 686 N N . PRO A 1 88 ? 6.553 -1.003 13.166 1.00 94.12 88 PRO A N 1
ATOM 687 C CA . PRO A 1 88 ? 8.000 -1.090 12.971 1.00 94.12 88 PRO A CA 1
ATOM 688 C C . PRO A 1 88 ? 8.394 -2.233 12.027 1.00 94.12 88 PRO A C 1
ATOM 690 O O . PRO A 1 88 ? 7.800 -3.310 12.095 1.00 94.12 88 PRO A O 1
ATOM 693 N N . GLY A 1 89 ? 9.423 -2.022 11.204 1.00 94.12 89 GLY A N 1
ATOM 694 C CA . GLY A 1 89 ? 9.892 -2.999 10.219 1.00 94.12 89 GLY A CA 1
ATOM 695 C C . GLY A 1 89 ? 9.573 -2.600 8.780 1.00 94.12 89 GLY A C 1
ATOM 696 O O . GLY A 1 89 ? 8.908 -1.593 8.527 1.00 94.12 89 GLY A O 1
ATOM 697 N N . GLY A 1 90 ? 10.093 -3.381 7.833 1.00 93.19 90 GLY A N 1
ATOM 698 C CA . GLY A 1 90 ? 10.088 -3.038 6.413 1.00 93.19 90 GLY A CA 1
ATOM 699 C C . GLY A 1 90 ? 9.274 -4.005 5.562 1.00 93.19 90 GLY A C 1
ATOM 700 O O . GLY A 1 90 ? 8.212 -4.488 5.959 1.00 93.19 90 GLY A O 1
ATOM 701 N N . HIS A 1 91 ? 9.790 -4.292 4.369 1.00 90.69 91 HIS A N 1
ATOM 702 C CA . HIS A 1 91 ? 9.164 -5.195 3.407 1.00 90.69 91 HIS A CA 1
ATOM 703 C C . HIS A 1 91 ? 9.437 -6.671 3.749 1.00 90.69 91 HIS A C 1
ATOM 705 O O . HIS A 1 91 ? 10.117 -7.384 3.005 1.00 90.69 91 HIS A O 1
ATOM 711 N N . ASP A 1 92 ? 8.966 -7.129 4.911 1.00 91.50 92 ASP A N 1
ATOM 712 C CA . ASP A 1 92 ? 9.320 -8.446 5.440 1.00 91.50 92 ASP A CA 1
ATOM 713 C C . ASP A 1 92 ? 8.153 -9.244 6.043 1.00 91.50 92 ASP A C 1
ATOM 715 O O . ASP A 1 92 ? 7.099 -8.735 6.425 1.00 91.50 92 ASP A O 1
ATOM 719 N N . TRP A 1 93 ? 8.366 -10.560 6.134 1.00 92.69 93 TRP A N 1
ATOM 720 C CA . TRP A 1 93 ? 7.346 -11.505 6.584 1.00 92.69 93 TRP A CA 1
ATOM 721 C C . TRP A 1 93 ? 6.936 -11.323 8.050 1.00 92.69 93 TRP A C 1
ATOM 723 O O . TRP A 1 93 ? 5.801 -11.644 8.405 1.00 92.69 93 TRP A O 1
ATOM 733 N N . ASN A 1 94 ? 7.824 -10.835 8.922 1.00 93.06 94 ASN A N 1
ATOM 734 C CA . ASN A 1 94 ? 7.471 -10.649 10.329 1.00 93.06 94 ASN A CA 1
ATOM 735 C C . ASN A 1 94 ? 6.442 -9.530 10.477 1.00 93.06 94 ASN A C 1
ATOM 737 O O . ASN A 1 94 ? 5.456 -9.728 11.189 1.00 93.06 94 ASN A O 1
ATOM 741 N N . VAL A 1 95 ? 6.633 -8.432 9.740 1.00 94.12 95 VAL A N 1
ATOM 742 C CA . VAL A 1 95 ? 5.680 -7.320 9.639 1.00 94.12 95 VAL A CA 1
ATOM 743 C C . VAL A 1 95 ? 4.324 -7.815 9.137 1.00 94.12 95 VAL A C 1
ATOM 745 O O . VAL A 1 95 ? 3.303 -7.615 9.796 1.00 94.12 95 VAL A O 1
ATOM 748 N N . TRP A 1 96 ? 4.290 -8.526 8.006 1.00 93.38 96 TRP A N 1
ATOM 749 C CA . TRP A 1 96 ? 3.019 -8.977 7.425 1.00 93.38 96 TRP A CA 1
ATOM 750 C C . TRP A 1 96 ? 2.293 -10.004 8.290 1.00 93.38 96 TRP A C 1
ATOM 752 O O . TRP A 1 96 ? 1.069 -9.956 8.392 1.00 93.38 96 TRP A O 1
ATOM 762 N N . ARG A 1 97 ? 3.024 -10.911 8.950 1.00 93.62 97 ARG A N 1
ATOM 763 C CA . ARG A 1 97 ? 2.437 -11.888 9.877 1.00 93.62 97 ARG A CA 1
ATOM 764 C C . ARG A 1 97 ? 1.735 -11.198 11.047 1.00 93.62 97 ARG A C 1
ATOM 766 O O . ARG A 1 97 ? 0.639 -11.613 11.416 1.00 93.62 97 ARG A O 1
ATOM 773 N N . GLU A 1 98 ? 2.364 -10.182 11.635 1.00 92.75 98 GLU A N 1
ATOM 774 C CA . GLU A 1 98 ? 1.784 -9.417 12.743 1.00 92.75 98 GLU A CA 1
ATOM 775 C C . GLU A 1 98 ? 0.535 -8.649 12.296 1.00 92.75 98 GLU A C 1
ATOM 777 O O . GLU A 1 98 ? -0.536 -8.788 12.893 1.00 92.75 98 GLU A O 1
ATOM 782 N N . ILE A 1 99 ? 0.665 -7.884 11.210 1.00 94.50 99 ILE A N 1
ATOM 783 C CA . ILE A 1 99 ? -0.418 -7.079 10.644 1.00 94.50 99 ILE A CA 1
ATOM 784 C C . ILE A 1 99 ? -1.625 -7.950 10.297 1.00 94.50 99 ILE A C 1
ATOM 786 O O . ILE A 1 99 ? -2.746 -7.606 10.662 1.00 94.50 99 ILE A O 1
ATOM 790 N N . PHE A 1 100 ? -1.408 -9.080 9.617 1.00 92.88 100 PHE A N 1
ATOM 791 C CA . PHE A 1 100 ? -2.493 -9.931 9.137 1.00 92.88 100 PHE A CA 1
ATOM 792 C C . PHE A 1 100 ? -3.363 -10.451 10.283 1.00 92.88 100 PHE A C 1
ATOM 794 O O . PHE A 1 100 ? -4.586 -10.360 10.215 1.00 92.88 100 PHE A O 1
ATOM 801 N N . ALA A 1 101 ? -2.748 -10.957 11.357 1.00 91.31 101 ALA A N 1
ATOM 802 C CA . ALA A 1 101 ? -3.490 -11.459 12.511 1.00 91.31 101 ALA A CA 1
ATOM 803 C C . ALA A 1 101 ? -4.325 -10.350 13.178 1.00 91.31 101 ALA A C 1
ATOM 805 O O . ALA A 1 101 ? -5.501 -10.549 13.502 1.00 91.31 101 ALA A O 1
ATOM 806 N N . ARG A 1 102 ? -3.727 -9.165 13.348 1.00 91.25 102 ARG A N 1
ATOM 807 C CA . ARG A 1 102 ? -4.389 -8.004 13.950 1.00 91.25 102 ARG A CA 1
ATOM 808 C C . ARG A 1 102 ? -5.555 -7.504 13.102 1.00 91.25 102 ARG A C 1
ATOM 810 O O . ARG A 1 102 ? -6.651 -7.312 13.620 1.00 91.25 102 ARG A O 1
ATOM 817 N N . ASP A 1 103 ? -5.328 -7.282 11.815 1.00 92.81 103 ASP A N 1
ATOM 818 C CA . ASP A 1 103 ? -6.327 -6.665 10.945 1.00 92.81 103 ASP A CA 1
ATOM 819 C C . ASP A 1 103 ? -7.461 -7.636 10.613 1.00 92.81 103 ASP A C 1
ATOM 821 O O . ASP A 1 103 ? -8.612 -7.216 10.523 1.00 92.81 103 ASP A O 1
ATOM 825 N N . LEU A 1 104 ? -7.182 -8.943 10.549 1.00 91.50 104 LEU A N 1
ATOM 826 C CA . LEU A 1 104 ? -8.236 -9.951 10.470 1.00 91.50 104 LEU A CA 1
ATOM 827 C C . LEU A 1 104 ? -9.151 -9.895 11.699 1.00 91.50 104 LEU A C 1
ATOM 829 O O . LEU A 1 104 ? -10.366 -9.960 11.551 1.00 91.50 104 LEU A O 1
ATOM 833 N N . THR A 1 105 ? -8.585 -9.724 12.897 1.00 91.50 105 THR A N 1
ATOM 834 C CA . THR A 1 105 ? -9.370 -9.585 14.135 1.00 91.50 105 THR A CA 1
ATOM 835 C C . THR A 1 105 ? -10.266 -8.346 14.078 1.00 91.50 105 THR A C 1
ATOM 837 O O . THR A 1 105 ? -11.478 -8.455 14.254 1.00 91.50 105 THR A O 1
ATOM 840 N N . ARG A 1 106 ? -9.698 -7.188 13.715 1.00 89.81 106 ARG A N 1
ATOM 841 C CA . ARG A 1 106 ? -10.442 -5.926 13.553 1.00 89.81 106 ARG A CA 1
ATOM 842 C C . ARG A 1 106 ? -11.574 -6.034 12.534 1.00 89.81 106 ARG A C 1
ATOM 844 O O . ARG A 1 106 ? -12.660 -5.513 12.763 1.00 89.81 106 ARG A O 1
ATOM 851 N N . ALA A 1 107 ? -11.350 -6.735 11.424 1.00 87.94 107 ALA A N 1
ATOM 852 C CA . ALA A 1 107 ? -12.371 -6.924 10.398 1.00 87.94 107 ALA A CA 1
ATOM 853 C C . ALA A 1 107 ? -13.611 -7.678 10.918 1.00 87.94 107 ALA A C 1
ATOM 855 O O . ALA A 1 107 ? -14.715 -7.435 10.431 1.00 87.94 107 ALA A O 1
ATOM 856 N N . PHE A 1 108 ? -13.451 -8.571 11.902 1.00 87.44 108 PHE A N 1
ATOM 857 C CA . PHE A 1 108 ? -14.577 -9.234 12.566 1.00 87.44 108 PHE A CA 1
ATOM 858 C C . PHE A 1 108 ? -15.237 -8.361 13.636 1.00 87.44 108 PHE A C 1
ATOM 860 O O . PHE A 1 108 ? -16.439 -8.485 13.842 1.00 87.44 108 PHE A O 1
ATOM 867 N N . GLU A 1 109 ? -14.496 -7.470 14.294 1.00 86.38 109 GLU A N 1
ATOM 868 C CA . GLU A 1 109 ? -15.051 -6.526 15.273 1.00 86.38 109 GLU A CA 1
ATOM 869 C C . GLU A 1 109 ? -15.936 -5.467 14.609 1.00 86.38 109 GLU A C 1
ATOM 871 O O . GLU A 1 109 ? -17.016 -5.189 15.106 1.00 86.38 109 GLU A O 1
ATOM 876 N N . ILE A 1 110 ? -15.524 -4.933 13.454 1.00 77.75 110 ILE A N 1
ATOM 877 C CA . ILE A 1 110 ? -16.255 -3.878 12.721 1.00 77.75 110 ILE A CA 1
ATOM 878 C C . ILE A 1 110 ? -17.600 -4.375 12.158 1.00 77.75 110 ILE A C 1
ATOM 880 O O . ILE A 1 110 ? -18.481 -3.580 11.844 1.00 77.75 110 ILE A O 1
ATOM 884 N N . ARG A 1 111 ? -17.767 -5.694 12.009 1.00 66.25 111 ARG A N 1
ATOM 885 C CA . ARG A 1 111 ? -18.988 -6.313 11.469 1.00 66.25 111 ARG A CA 1
ATOM 886 C C . ARG A 1 111 ? -20.046 -6.649 12.527 1.00 66.25 111 ARG A C 1
ATOM 888 O O . ARG A 1 111 ? -21.132 -7.070 12.132 1.00 66.25 111 ARG A O 1
ATOM 895 N N . ASN A 1 112 ? -19.729 -6.521 13.816 1.00 53.88 112 ASN A N 1
ATOM 896 C CA . ASN A 1 112 ? -20.647 -6.780 14.933 1.00 53.88 112 ASN A CA 1
ATOM 897 C C . ASN A 1 112 ? -21.135 -5.470 15.555 1.00 53.88 112 ASN A C 1
ATOM 899 O O . ASN A 1 112 ? -22.287 -5.469 16.041 1.00 53.88 112 ASN A O 1
#

Nearest PDB structures (foldseek):
  2h1i-assembly1_A  TM=7.240E-01  e=3.628E-01  Bacillus cereus ATCC 14579
  3cn7-assembly3_C  TM=7.223E-01  e=3.878E-01  Pseudomonas aeruginosa
  4kq9-assembly1_A  TM=7.548E-01  e=3.061E+00  Conexibacter woesei DSM 14684
  3ecr-assembly2_B  TM=4.307E-01  e=6.183E-01  Homo sapiens